Protein AF-A0A955T0H0-F1 (afdb_monomer)

Radius of gyration: 12.21 Å; Cα contacts (8 Å, |Δi|>4): 127; chains: 1; bounding box: 29×29×28 Å

Sequence (65 aa):
TEDGSGIVCHLREVDGKKTDVSFEFQGGKSHRIDEVSVLGNV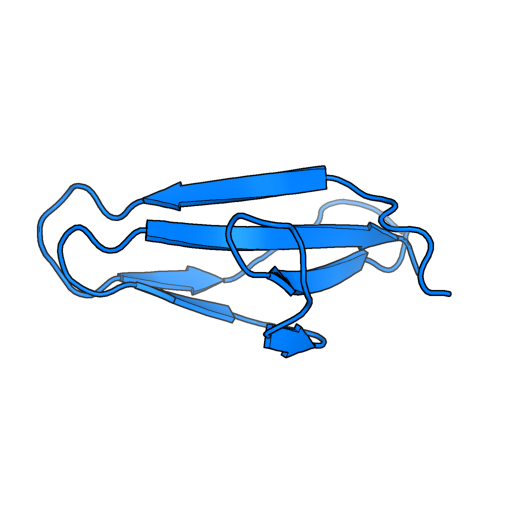LVEKLDSLSLGPFEVKFVRVSTD

Structure (mmCIF, N/CA/C/O backbone):
data_AF-A0A955T0H0-F1
#
_entry.id   AF-A0A955T0H0-F1
#
loop_
_atom_site.group_PDB
_atom_site.id
_atom_site.type_symbol
_atom_site.label_atom_id
_atom_site.label_alt_id
_atom_site.label_comp_id
_atom_site.label_asym_id
_atom_site.label_entity_id
_atom_site.label_seq_id
_atom_site.pdbx_PDB_ins_code
_atom_site.Cartn_x
_atom_site.Cartn_y
_atom_site.Cartn_z
_atom_site.occupancy
_atom_site.B_iso_or_equiv
_atom_site.auth_seq_id
_atom_site.auth_comp_id
_atom_site.auth_asym_id
_atom_site.auth_atom_id
_atom_site.pdbx_PDB_model_num
ATOM 1 N N . THR A 1 1 ? 16.785 -0.036 -11.341 1.00 44.53 1 THR A N 1
ATOM 2 C CA . THR A 1 1 ? 16.478 0.884 -12.451 1.00 44.53 1 THR A CA 1
ATOM 3 C C . THR A 1 1 ? 15.324 1.747 -12.004 1.00 44.53 1 THR A C 1
ATOM 5 O O . THR A 1 1 ? 14.345 1.209 -11.500 1.00 44.53 1 THR A O 1
ATOM 8 N N . GLU A 1 2 ? 15.485 3.067 -12.067 1.00 49.66 2 GLU A N 1
ATOM 9 C CA . GLU A 1 2 ? 14.531 4.105 -11.634 1.00 49.66 2 GLU A CA 1
ATOM 10 C C . GLU A 1 2 ? 13.284 4.183 -12.540 1.00 49.66 2 GLU A C 1
ATOM 12 O O . GLU A 1 2 ? 12.701 5.245 -12.731 1.00 49.66 2 GLU A O 1
ATOM 17 N N . ASP A 1 3 ? 12.860 3.070 -13.135 1.00 58.31 3 ASP A N 1
ATOM 18 C CA . ASP A 1 3 ? 12.020 3.112 -14.335 1.00 58.31 3 ASP A CA 1
ATOM 19 C C . ASP A 1 3 ? 10.538 3.354 -14.008 1.00 58.31 3 ASP A C 1
ATOM 21 O O . ASP A 1 3 ? 9.699 3.387 -14.906 1.00 58.31 3 ASP A O 1
ATOM 25 N N . GLY A 1 4 ? 10.184 3.485 -12.721 1.00 68.12 4 GLY A N 1
ATOM 26 C CA . GLY A 1 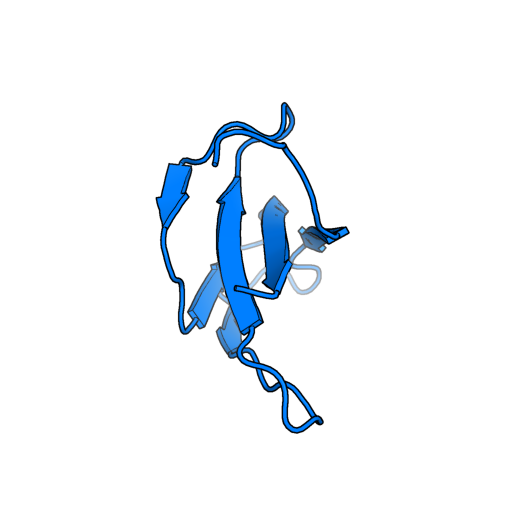4 ? 8.800 3.665 -12.269 1.00 68.12 4 GLY A CA 1
ATOM 27 C C . GLY A 1 4 ? 7.860 2.524 -12.682 1.00 68.12 4 GLY A C 1
ATOM 28 O O . GLY A 1 4 ? 6.645 2.656 -12.542 1.00 68.12 4 GLY A O 1
ATOM 29 N N . SER A 1 5 ? 8.409 1.424 -13.201 1.00 83.00 5 SER A N 1
ATOM 30 C CA . SER A 1 5 ? 7.672 0.311 -13.779 1.00 83.00 5 SER A CA 1
ATOM 31 C C . SER A 1 5 ? 6.999 -0.526 -12.695 1.00 83.00 5 SER A C 1
ATOM 33 O O . SER A 1 5 ? 7.493 -0.661 -11.574 1.00 83.00 5 SER A O 1
ATOM 35 N N . GLY A 1 6 ? 5.839 -1.083 -13.032 1.00 88.69 6 GLY A N 1
ATOM 36 C CA . GLY A 1 6 ? 5.037 -1.890 -12.120 1.00 88.69 6 GLY A CA 1
ATOM 37 C C . GLY A 1 6 ? 3.636 -1.330 -11.907 1.00 88.69 6 GLY A C 1
ATOM 38 O O . GLY A 1 6 ? 3.172 -0.447 -12.628 1.00 88.69 6 GLY A O 1
ATOM 39 N N . ILE A 1 7 ? 2.951 -1.885 -10.915 1.00 91.56 7 ILE A N 1
ATOM 40 C CA . ILE A 1 7 ? 1.578 -1.542 -10.548 1.00 91.56 7 ILE A CA 1
ATOM 41 C C . ILE A 1 7 ? 1.622 -0.805 -9.216 1.00 91.56 7 ILE A C 1
ATOM 43 O O . ILE A 1 7 ? 2.201 -1.309 -8.257 1.00 91.56 7 ILE A O 1
ATOM 47 N N . VAL A 1 8 ? 1.006 0.375 -9.141 1.00 94.31 8 VAL A N 1
ATOM 48 C CA . VAL A 1 8 ? 0.818 1.085 -7.870 1.00 94.31 8 VAL A CA 1
ATOM 49 C C . VAL A 1 8 ? -0.549 0.727 -7.303 1.00 94.31 8 VAL A C 1
ATOM 51 O O . VAL A 1 8 ? -1.579 0.981 -7.925 1.00 94.31 8 VAL A O 1
ATOM 54 N N . CYS A 1 9 ? -0.548 0.155 -6.107 1.00 94.81 9 CYS A N 1
ATOM 55 C CA . CYS A 1 9 ? -1.738 -0.194 -5.351 1.00 94.81 9 CYS A CA 1
ATOM 56 C C . CYS A 1 9 ? -2.002 0.872 -4.286 1.00 94.81 9 CYS A C 1
ATOM 58 O O . CYS A 1 9 ? -1.104 1.248 -3.533 1.00 94.81 9 CYS A O 1
ATOM 60 N N . HIS A 1 10 ? -3.252 1.322 -4.200 1.00 97.06 10 HIS A N 1
ATOM 61 C CA . HIS A 1 10 ? -3.751 2.177 -3.128 1.00 97.06 10 HIS A CA 1
ATOM 62 C C . HIS A 1 10 ? -4.473 1.294 -2.108 1.00 97.06 10 HIS A C 1
ATOM 64 O O . HIS A 1 10 ? -5.520 0.721 -2.411 1.00 97.06 10 HIS A O 1
ATOM 70 N N . LEU A 1 11 ? -3.900 1.173 -0.912 1.00 96.31 11 LEU A N 1
ATOM 71 C CA . LEU A 1 11 ? -4.444 0.384 0.187 1.00 96.31 11 LEU A CA 1
ATOM 72 C C . LEU A 1 11 ? -5.020 1.322 1.243 1.00 96.31 11 LEU A C 1
ATOM 74 O O . LEU A 1 11 ? -4.362 2.276 1.658 1.00 96.31 11 LEU A O 1
ATOM 78 N N . ARG A 1 12 ? -6.250 1.043 1.673 1.00 97.12 12 ARG A N 1
ATOM 79 C CA . ARG A 1 12 ? -6.954 1.829 2.682 1.00 97.12 12 ARG A CA 1
ATOM 80 C C . ARG A 1 12 ? -7.564 0.912 3.727 1.00 97.12 12 ARG A C 1
ATOM 82 O O . ARG A 1 12 ? -8.291 -0.017 3.385 1.00 97.12 12 ARG A O 1
ATOM 89 N N . GLU A 1 13 ? -7.309 1.224 4.988 1.00 98.12 13 GLU A N 1
ATOM 90 C CA . GLU A 1 13 ? -8.006 0.612 6.115 1.00 98.12 13 GLU A CA 1
ATOM 91 C C . GLU A 1 13 ? -9.422 1.209 6.233 1.00 98.12 13 GLU A C 1
ATOM 93 O O . GLU A 1 13 ? -9.606 2.421 6.090 1.00 98.12 13 GLU A O 1
ATOM 98 N N . VAL A 1 14 ? -10.444 0.366 6.414 1.00 97.44 14 VAL A N 1
ATOM 99 C CA . VAL A 1 14 ? -11.860 0.791 6.366 1.00 97.44 14 VAL A CA 1
ATOM 100 C C . VAL A 1 14 ? -12.660 0.463 7.626 1.00 97.44 14 VAL A C 1
ATOM 102 O O . VAL A 1 14 ? -13.754 1.000 7.787 1.00 97.44 14 VAL A O 1
ATOM 105 N N . ASP A 1 15 ? -12.124 -0.360 8.526 1.00 97.38 15 ASP A N 1
ATOM 106 C CA . ASP A 1 15 ? -12.798 -0.798 9.751 1.00 97.38 15 ASP A CA 1
ATOM 107 C C . ASP A 1 15 ? -12.473 0.107 10.957 1.00 97.38 15 ASP A C 1
ATOM 109 O O . ASP A 1 15 ? -13.065 -0.055 12.025 1.00 97.38 15 ASP A O 1
ATOM 113 N N . GLY A 1 16 ? -11.537 1.053 10.824 1.00 97.75 16 GLY A N 1
ATOM 114 C CA . GLY A 1 16 ? -11.113 1.948 11.898 1.00 97.75 16 GLY A CA 1
ATOM 115 C C . GLY A 1 16 ? -10.205 1.277 12.932 1.00 97.75 16 GLY A C 1
ATOM 116 O O . GLY A 1 16 ? -10.178 1.698 14.090 1.00 97.75 16 GLY A O 1
ATOM 117 N N . LYS A 1 17 ? -9.464 0.232 12.549 1.00 97.25 17 LYS A N 1
ATOM 118 C CA . LYS A 1 17 ? -8.549 -0.508 13.436 1.00 97.25 17 LYS A CA 1
ATOM 119 C C . LYS A 1 17 ? -7.161 -0.651 12.821 1.00 97.25 17 LYS A C 1
ATOM 121 O O . LYS A 1 17 ? -6.988 -0.540 11.615 1.00 97.25 17 LYS A O 1
ATOM 126 N N . LYS A 1 18 ? -6.162 -0.962 13.650 1.00 97.62 18 LYS A N 1
ATOM 127 C CA . LYS A 1 18 ? -4.849 -1.363 13.134 1.00 97.62 18 LYS A CA 1
ATOM 128 C C . LYS A 1 18 ? -4.982 -2.685 12.364 1.00 97.62 18 LYS A C 1
ATOM 130 O O . LYS A 1 18 ? -5.529 -3.644 12.909 1.00 97.62 18 LYS A O 1
ATOM 135 N N . THR A 1 19 ? -4.461 -2.729 11.142 1.00 97.56 19 THR A N 1
ATOM 136 C CA . THR A 1 19 ? -4.523 -3.893 10.251 1.00 97.56 19 THR A CA 1
ATOM 137 C C . THR A 1 19 ? -3.143 -4.194 9.678 1.00 97.56 19 THR A C 1
ATOM 139 O O . THR A 1 19 ? -2.500 -3.314 9.112 1.00 97.56 19 THR A O 1
ATOM 142 N N . ASP A 1 20 ? -2.700 -5.443 9.802 1.00 96.44 20 ASP A N 1
ATOM 143 C CA . ASP A 1 20 ? -1.460 -5.934 9.201 1.00 96.44 20 ASP A CA 1
ATOM 144 C C . ASP A 1 20 ? -1.792 -6.738 7.932 1.00 96.44 20 ASP A C 1
ATOM 146 O O . ASP A 1 20 ? -2.683 -7.589 7.936 1.00 96.44 20 ASP A O 1
ATOM 150 N N . VAL A 1 21 ? -1.095 -6.444 6.836 1.00 93.38 21 VAL A N 1
ATOM 151 C CA . VAL A 1 21 ? -1.286 -7.032 5.505 1.00 93.38 21 VAL A CA 1
ATOM 152 C C . VAL A 1 21 ? 0.002 -7.731 5.089 1.00 93.38 21 VAL A C 1
ATOM 154 O O . VAL A 1 21 ? 1.070 -7.122 5.090 1.00 93.38 21 VAL A O 1
ATOM 157 N N . SER A 1 22 ? -0.094 -9.001 4.707 1.00 92.38 22 SER A N 1
ATOM 158 C CA . SER A 1 22 ? 0.983 -9.736 4.043 1.00 92.38 22 SER A CA 1
ATOM 159 C C . SER A 1 22 ? 0.682 -9.875 2.558 1.00 92.38 22 SER A C 1
ATOM 161 O O . SER A 1 22 ? -0.480 -9.900 2.146 1.00 92.38 22 SER A O 1
ATOM 163 N N . PHE A 1 23 ? 1.729 -9.995 1.754 1.00 88.38 23 PHE A N 1
ATOM 164 C CA . PHE A 1 23 ? 1.595 -10.146 0.315 1.00 88.38 23 PHE A CA 1
ATOM 165 C C . PHE A 1 23 ? 1.966 -11.566 -0.105 1.00 88.38 23 PHE A C 1
ATOM 167 O O . PHE A 1 23 ? 2.992 -12.097 0.309 1.00 88.38 23 PHE A O 1
ATOM 174 N N . GLU A 1 24 ? 1.132 -12.174 -0.944 1.00 86.69 24 GLU A N 1
ATOM 175 C CA . GLU A 1 24 ? 1.391 -13.483 -1.537 1.00 86.69 24 GLU A CA 1
ATOM 176 C C . GLU A 1 24 ? 1.175 -13.385 -3.047 1.00 86.69 24 GLU A C 1
ATOM 178 O O . GLU A 1 24 ? 0.131 -12.919 -3.511 1.00 86.69 24 GLU A O 1
ATOM 183 N N . PHE A 1 25 ? 2.172 -13.809 -3.822 1.00 83.12 25 PHE A N 1
ATOM 184 C CA . PHE A 1 25 ? 2.114 -13.794 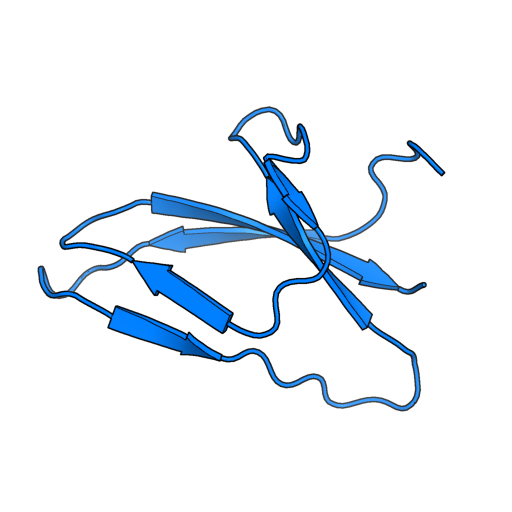-5.279 1.00 83.12 25 PHE A CA 1
ATOM 185 C C . PHE A 1 25 ? 1.997 -15.211 -5.820 1.00 83.12 25 PHE A C 1
ATOM 187 O O . PHE A 1 25 ? 2.811 -16.079 -5.513 1.00 83.12 25 PHE A O 1
ATOM 194 N N . GLN A 1 26 ? 1.008 -15.431 -6.683 1.00 80.69 26 GLN A N 1
ATOM 195 C CA . GLN A 1 26 ? 0.853 -16.692 -7.398 1.00 80.69 26 GLN A CA 1
ATOM 196 C C . GLN A 1 26 ? 1.532 -16.590 -8.768 1.00 80.69 26 GLN A C 1
ATOM 198 O O . GLN A 1 26 ? 1.011 -15.963 -9.689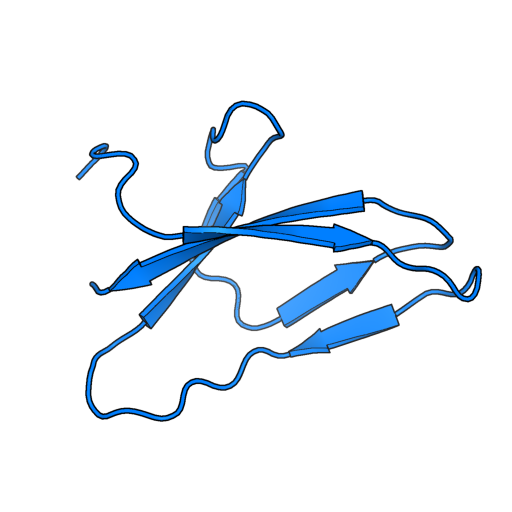 1.00 80.69 26 GLN A O 1
ATOM 203 N N . GLY A 1 27 ? 2.711 -17.200 -8.907 1.00 70.75 27 GLY A N 1
ATOM 204 C CA . GLY A 1 27 ? 3.456 -17.237 -10.167 1.00 70.75 27 GLY A CA 1
ATOM 205 C C . GLY A 1 27 ? 4.953 -17.471 -9.971 1.00 70.75 27 GLY A C 1
ATOM 206 O O . GLY A 1 27 ? 5.498 -17.214 -8.908 1.00 70.75 27 GLY A O 1
ATOM 207 N N . GLY A 1 28 ? 5.634 -17.976 -11.005 1.00 68.88 28 GLY A N 1
ATOM 208 C CA . GLY A 1 28 ? 7.065 -18.315 -10.947 1.00 68.88 28 GLY A CA 1
ATOM 209 C C . GLY A 1 28 ? 8.035 -17.144 -11.161 1.00 68.88 28 GLY A C 1
ATOM 210 O O . GLY A 1 28 ? 9.229 -17.385 -11.315 1.00 68.88 28 GLY A O 1
ATOM 211 N N . LYS A 1 29 ? 7.552 -15.898 -11.240 1.00 77.25 29 LYS A N 1
ATOM 212 C CA . LYS A 1 29 ? 8.413 -14.712 -11.372 1.00 77.25 29 LYS A CA 1
ATOM 213 C C . LYS A 1 29 ? 8.668 -14.103 -9.997 1.00 77.25 29 LYS A C 1
ATOM 215 O O . LYS A 1 29 ? 7.762 -14.061 -9.172 1.00 77.25 29 LYS A O 1
ATOM 220 N N . SER A 1 30 ? 9.892 -13.627 -9.771 1.00 80.94 30 SER A N 1
ATOM 221 C CA . SER A 1 30 ? 10.219 -12.870 -8.562 1.00 80.94 30 SER A CA 1
ATOM 222 C C . SER A 1 30 ? 9.476 -11.538 -8.590 1.00 80.94 30 SER A C 1
ATOM 224 O O . SER A 1 30 ? 9.523 -10.816 -9.589 1.00 80.94 30 SER A O 1
ATOM 226 N N . HIS A 1 31 ? 8.776 -11.233 -7.503 1.00 88.00 31 HIS A N 1
ATOM 227 C CA . HIS A 1 31 ? 8.055 -9.983 -7.327 1.00 88.00 31 HIS A CA 1
ATOM 228 C C . HIS A 1 31 ? 8.706 -9.172 -6.216 1.00 88.00 31 HIS A C 1
ATOM 230 O O . HIS A 1 31 ? 9.105 -9.717 -5.187 1.00 88.00 31 HIS A O 1
ATOM 236 N N . ARG A 1 32 ? 8.767 -7.861 -6.424 1.00 90.62 32 ARG A N 1
ATOM 237 C CA . ARG A 1 32 ? 9.258 -6.889 -5.458 1.00 90.62 32 ARG A CA 1
ATOM 238 C C . ARG A 1 32 ? 8.128 -5.938 -5.090 1.00 90.62 32 ARG A C 1
ATOM 240 O O . ARG A 1 32 ? 7.373 -5.500 -5.958 1.00 90.62 32 ARG A O 1
ATOM 247 N N . ILE A 1 33 ? 8.023 -5.624 -3.802 1.00 93.69 33 ILE A N 1
ATOM 248 C CA . ILE A 1 33 ? 7.079 -4.638 -3.277 1.00 93.69 33 ILE A CA 1
ATOM 249 C C . ILE A 1 33 ? 7.858 -3.527 -2.600 1.00 93.69 33 ILE A C 1
ATOM 251 O O . ILE A 1 33 ? 8.658 -3.797 -1.713 1.00 93.69 33 ILE A O 1
ATOM 255 N N . ASP A 1 34 ? 7.579 -2.286 -2.969 1.00 94.88 34 ASP A N 1
ATOM 256 C CA . ASP A 1 34 ? 8.107 -1.104 -2.294 1.00 94.88 34 ASP A CA 1
ATOM 257 C C . ASP A 1 34 ? 6.936 -0.262 -1.762 1.00 94.88 34 ASP A C 1
ATOM 259 O O . ASP A 1 34 ? 5.942 -0.081 -2.466 1.00 94.88 34 ASP A O 1
ATOM 263 N N . GLU A 1 35 ? 7.028 0.290 -0.551 1.00 96.12 35 GLU A N 1
ATOM 264 C CA . GLU A 1 35 ? 6.126 1.373 -0.133 1.00 96.12 35 GLU A CA 1
ATOM 265 C C . GLU A 1 35 ? 6.560 2.648 -0.841 1.00 96.12 35 GLU A C 1
ATOM 267 O O . GLU A 1 35 ? 7.740 3.008 -0.862 1.00 96.12 35 GLU A O 1
ATOM 272 N N . VAL A 1 36 ? 5.593 3.332 -1.437 1.00 96.44 36 VAL A N 1
ATOM 273 C CA . VAL A 1 36 ? 5.817 4.549 -2.206 1.00 96.44 36 VAL A CA 1
ATOM 274 C C . VAL A 1 36 ? 4.951 5.678 -1.668 1.00 96.44 36 VAL A C 1
ATOM 276 O O . VAL A 1 36 ? 3.923 5.466 -1.029 1.00 96.44 36 VAL A O 1
ATOM 279 N N . SER A 1 37 ? 5.355 6.913 -1.932 1.00 95.31 37 SER A N 1
ATOM 280 C CA . SER A 1 37 ? 4.506 8.073 -1.698 1.00 95.31 37 SER A CA 1
ATOM 281 C C . SER A 1 37 ? 3.389 8.147 -2.742 1.00 95.31 37 SER A C 1
ATOM 283 O O . SER A 1 37 ? 3.421 7.468 -3.770 1.00 95.31 37 SER A O 1
ATOM 285 N N . VAL A 1 38 ? 2.436 9.060 -2.539 1.00 93.44 38 VAL A N 1
ATOM 286 C CA . VAL A 1 38 ? 1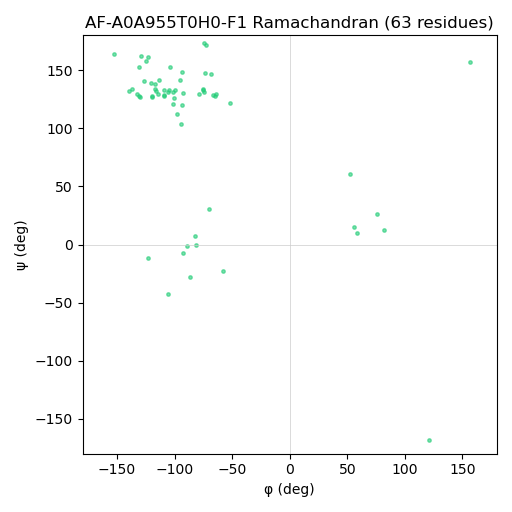.393 9.375 -3.535 1.00 93.44 38 VAL A CA 1
ATOM 287 C C . VAL A 1 38 ? 1.965 9.833 -4.887 1.00 93.44 38 VAL A C 1
ATOM 289 O O . VAL A 1 38 ? 1.307 9.708 -5.914 1.00 93.44 38 VAL A O 1
ATOM 292 N N . LEU A 1 39 ? 3.203 10.339 -4.902 1.00 91.25 39 LEU A N 1
ATOM 293 C CA . LEU A 1 39 ? 3.913 10.736 -6.121 1.00 91.25 39 LEU A CA 1
ATOM 294 C C . LEU A 1 39 ? 4.717 9.581 -6.741 1.00 91.25 39 LEU A C 1
ATOM 296 O O . LEU A 1 39 ? 5.354 9.763 -7.772 1.00 91.25 39 LEU A O 1
ATOM 300 N N . GLY A 1 40 ? 4.713 8.401 -6.117 1.00 88.44 40 GLY A N 1
ATOM 301 C CA . GLY A 1 40 ? 5.452 7.229 -6.580 1.00 88.44 40 GLY A CA 1
ATOM 302 C C . GLY A 1 40 ? 6.934 7.216 -6.197 1.00 88.44 40 GLY A C 1
ATOM 303 O O . GLY A 1 40 ? 7.675 6.387 -6.732 1.00 88.44 40 GLY A O 1
ATOM 304 N N . ASN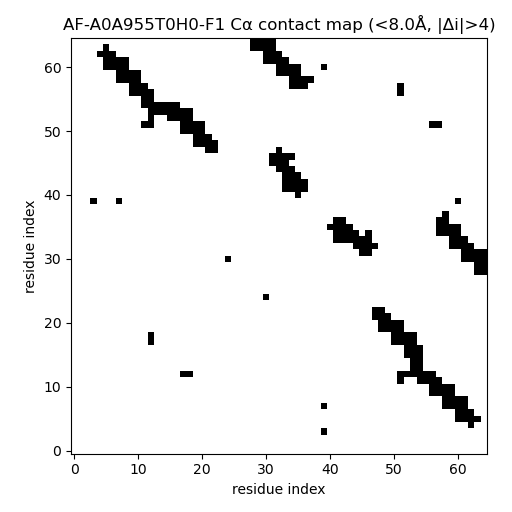 A 1 41 ? 7.373 8.095 -5.290 1.00 93.06 41 ASN A N 1
ATOM 305 C CA . ASN A 1 41 ? 8.734 8.053 -4.747 1.00 93.06 41 ASN A CA 1
ATOM 306 C C . ASN A 1 41 ? 8.840 6.909 -3.745 1.00 93.06 41 ASN A C 1
ATOM 308 O O . ASN A 1 41 ? 7.981 6.790 -2.875 1.00 93.06 41 ASN A O 1
ATOM 312 N N . VAL A 1 42 ? 9.889 6.101 -3.845 1.00 94.12 42 VAL A N 1
ATOM 313 C CA . VAL A 1 42 ? 10.129 4.994 -2.914 1.00 94.12 42 VAL A CA 1
ATOM 314 C C . VAL A 1 42 ? 10.397 5.539 -1.511 1.00 94.12 42 VAL A C 1
ATOM 316 O O . VAL A 1 42 ? 11.231 6.423 -1.330 1.00 94.12 42 VAL A O 1
ATOM 319 N N . 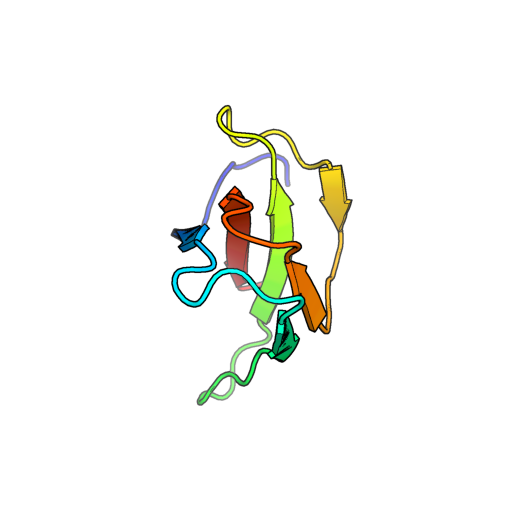LEU A 1 43 ? 9.659 5.017 -0.533 1.00 95.25 43 LEU A N 1
ATOM 320 C CA . LEU A 1 43 ? 9.805 5.316 0.891 1.00 95.25 43 LEU A CA 1
ATOM 321 C C . LEU A 1 43 ? 10.475 4.152 1.623 1.00 95.25 43 LEU A C 1
ATOM 323 O O . LEU A 1 43 ? 11.358 4.375 2.447 1.00 95.25 43 LEU A O 1
ATOM 327 N N . VAL A 1 44 ? 10.069 2.919 1.302 1.00 95.44 44 VAL A N 1
ATOM 328 C CA . VAL A 1 44 ? 10.637 1.686 1.860 1.00 95.44 44 VAL A CA 1
ATOM 329 C C . VAL A 1 44 ? 10.754 0.652 0.750 1.00 95.44 44 VAL A C 1
ATOM 331 O O . VAL A 1 44 ? 9.804 0.439 0.001 1.00 95.44 44 VAL A O 1
ATOM 334 N N . GLU A 1 45 ? 11.910 0.006 0.646 1.00 93.69 45 GLU A N 1
ATOM 335 C CA . GLU A 1 45 ? 12.161 -1.025 -0.358 1.00 93.69 45 GLU A CA 1
ATOM 336 C C . GLU A 1 45 ? 11.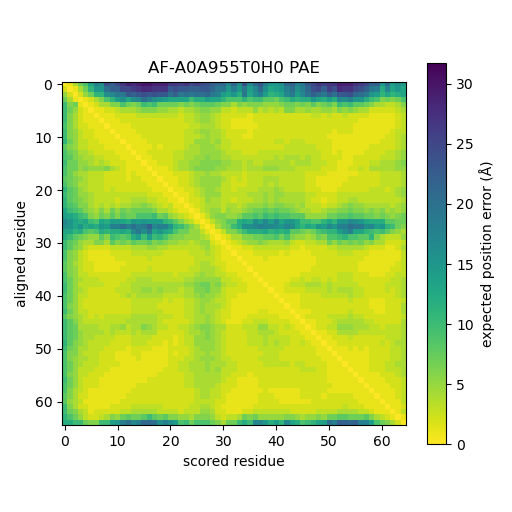881 -2.434 0.172 1.00 93.69 45 GLU A C 1
ATOM 338 O O . GLU A 1 45 ? 12.139 -2.709 1.342 1.00 93.69 45 GLU A O 1
ATOM 343 N N . LYS A 1 46 ? 11.451 -3.340 -0.716 1.00 91.19 46 LYS A N 1
ATOM 344 C CA . LYS A 1 46 ? 11.358 -4.794 -0.471 1.00 91.19 46 LYS A CA 1
ATOM 345 C C . LYS A 1 46 ? 10.577 -5.154 0.798 1.00 91.19 46 LYS A C 1
ATOM 347 O O . LYS A 1 46 ? 11.099 -5.776 1.720 1.00 91.19 46 LYS A O 1
ATOM 352 N N . LEU A 1 47 ? 9.312 -4.756 0.833 1.00 92.88 47 LEU A N 1
ATOM 353 C CA . LEU A 1 47 ? 8.393 -5.081 1.914 1.00 92.88 47 LEU A CA 1
ATOM 354 C C . LEU A 1 47 ? 7.848 -6.507 1.806 1.00 92.88 47 LEU A C 1
ATOM 356 O O . LEU A 1 47 ? 7.255 -6.877 0.796 1.00 92.88 47 LEU A O 1
ATOM 360 N N . ASP A 1 48 ? 7.935 -7.243 2.913 1.00 90.69 48 ASP A N 1
ATOM 361 C CA . ASP A 1 48 ? 7.240 -8.525 3.095 1.00 90.69 48 ASP A CA 1
ATOM 362 C C . ASP A 1 48 ? 5.808 -8.336 3.631 1.00 90.69 48 ASP A C 1
ATOM 364 O O . ASP A 1 48 ? 4.910 -9.148 3.399 1.00 90.69 48 ASP A O 1
ATOM 368 N N . SER A 1 49 ? 5.585 -7.252 4.379 1.00 93.81 49 SER A N 1
ATOM 369 C CA . SER A 1 49 ? 4.301 -6.924 4.999 1.00 93.81 49 SER A CA 1
ATOM 370 C C . SER A 1 49 ? 4.136 -5.419 5.190 1.00 93.81 49 SER A C 1
ATOM 372 O O . SER A 1 49 ? 5.101 -4.658 5.124 1.00 93.81 49 SER A O 1
ATOM 374 N N . LEU A 1 50 ? 2.898 -4.992 5.422 1.00 95.62 50 LEU A N 1
ATOM 375 C CA . LEU A 1 50 ? 2.519 -3.601 5.615 1.00 95.62 50 LEU A CA 1
ATOM 376 C C . LEU A 1 50 ? 1.522 -3.474 6.767 1.00 95.62 50 LEU A C 1
ATOM 378 O O . LEU A 1 50 ? 0.537 -4.202 6.816 1.00 95.62 50 LEU A O 1
ATOM 382 N N . SER A 1 51 ? 1.739 -2.510 7.658 1.00 96.75 51 SER A N 1
ATOM 383 C CA . SER A 1 51 ? 0.787 -2.168 8.719 1.00 96.75 51 SER A CA 1
ATOM 384 C C . SER A 1 51 ? 0.080 -0.862 8.371 1.00 96.75 51 SER A C 1
ATOM 386 O O . SER A 1 51 ? 0.739 0.104 7.977 1.00 96.75 51 SER A O 1
ATOM 388 N N . LEU A 1 52 ? -1.244 -0.841 8.517 1.00 97.75 52 LEU A N 1
ATOM 389 C CA . LEU A 1 52 ? -2.080 0.349 8.397 1.00 97.75 52 LEU A CA 1
ATOM 390 C C . LEU A 1 52 ? -2.740 0.647 9.746 1.00 97.75 52 LEU A C 1
ATOM 392 O O . LEU A 1 52 ? -3.309 -0.239 10.388 1.00 97.75 52 LEU A O 1
ATOM 396 N N . GLY A 1 53 ? -2.679 1.899 10.178 1.00 98.06 53 GLY A N 1
ATOM 397 C CA . GLY A 1 53 ? -3.482 2.426 11.273 1.00 98.06 53 GLY A CA 1
ATOM 398 C C . GLY A 1 53 ? -4.952 2.649 10.881 1.00 98.06 53 GLY A C 1
ATOM 399 O O . GLY A 1 53 ? -5.310 2.528 9.707 1.00 98.06 53 GLY A O 1
ATOM 400 N N . PRO A 1 54 ? -5.811 3.013 11.854 1.00 98.19 54 PRO A N 1
ATOM 401 C CA . PRO A 1 54 ? -7.217 3.335 11.610 1.00 98.19 54 PRO A CA 1
ATOM 402 C C . PRO A 1 54 ? -7.405 4.371 10.494 1.00 98.19 54 PRO A C 1
ATOM 404 O O . PRO A 1 54 ? -6.895 5.488 10.587 1.00 98.19 54 PRO A O 1
ATOM 407 N N . PHE A 1 55 ? -8.155 3.998 9.459 1.00 97.88 55 PHE A N 1
ATOM 408 C CA . PHE A 1 55 ? -8.433 4.775 8.248 1.00 97.88 55 PHE A CA 1
ATOM 409 C C . PHE A 1 55 ? -7.201 5.251 7.466 1.00 97.88 55 PHE A C 1
ATOM 411 O O . PHE A 1 55 ? -7.325 6.123 6.598 1.00 97.88 55 PHE A O 1
ATOM 418 N N . GLU A 1 56 ? -6.023 4.691 7.752 1.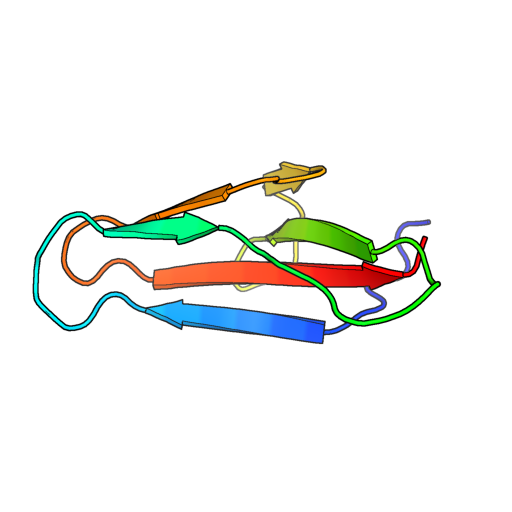00 98.06 56 GLU A N 1
ATOM 419 C CA . GLU A 1 56 ? -4.785 5.063 7.082 1.00 98.06 56 GLU A CA 1
ATOM 420 C C . GLU A 1 56 ? -4.814 4.626 5.615 1.00 98.06 56 GLU A C 1
ATOM 422 O O . GLU A 1 56 ? -5.396 3.603 5.236 1.00 98.06 56 GLU A O 1
ATOM 427 N N . VAL A 1 57 ? -4.164 5.440 4.788 1.00 97.88 57 VAL A N 1
ATOM 428 C CA . VAL A 1 57 ? -3.940 5.188 3.372 1.00 97.88 57 VAL A CA 1
ATOM 429 C C . VAL A 1 57 ? -2.449 5.011 3.143 1.00 97.88 57 VAL A C 1
ATOM 431 O O . VAL A 1 57 ? -1.656 5.875 3.517 1.00 97.88 57 VAL A O 1
ATOM 434 N N . LYS A 1 58 ? -2.085 3.926 2.465 1.00 97.56 58 LYS A N 1
ATOM 435 C CA . LYS A 1 58 ? -0.717 3.658 2.027 1.00 97.56 58 LYS A CA 1
ATOM 436 C C . LYS A 1 58 ? -0.679 3.268 0.556 1.00 97.56 58 LYS A C 1
ATOM 438 O O . LYS A 1 58 ? -1.645 2.726 0.015 1.00 97.56 58 LYS A O 1
ATOM 443 N N . PHE A 1 59 ? 0.453 3.534 -0.087 1.00 97.31 59 PHE A N 1
ATOM 444 C CA . PHE A 1 59 ? 0.687 3.170 -1.478 1.00 97.31 59 PHE A CA 1
ATOM 445 C C . PHE A 1 59 ? 1.847 2.190 -1.552 1.00 97.31 59 PHE A C 1
ATOM 447 O O . PHE A 1 59 ? 2.890 2.404 -0.936 1.00 97.31 59 PHE A O 1
ATOM 454 N N . VAL A 1 60 ? 1.672 1.124 -2.323 1.00 96.25 60 VAL A N 1
ATOM 455 C CA . VAL A 1 60 ? 2.742 0.162 -2.596 1.00 96.25 60 VAL A CA 1
ATOM 456 C C . VAL A 1 60 ? 2.905 -0.014 -4.095 1.00 96.25 60 VAL A C 1
ATOM 458 O O . VAL A 1 60 ? 1.918 -0.041 -4.829 1.00 96.25 60 VAL A O 1
ATOM 461 N N . ARG A 1 61 ? 4.143 -0.119 -4.569 1.00 95.00 61 ARG A N 1
ATOM 462 C CA . ARG A 1 61 ? 4.465 -0.482 -5.947 1.00 95.00 61 ARG A CA 1
ATOM 463 C C . ARG A 1 61 ? 4.853 -1.950 -5.986 1.00 95.00 61 ARG A C 1
ATOM 465 O O . ARG A 1 61 ? 5.764 -2.354 -5.277 1.00 95.00 61 ARG A O 1
ATOM 472 N N . VAL A 1 62 ? 4.189 -2.713 -6.846 1.00 93.12 62 VAL A N 1
ATOM 473 C CA . VAL A 1 62 ? 4.544 -4.092 -7.182 1.00 93.12 62 VAL A CA 1
ATOM 474 C C . VAL A 1 62 ? 5.259 -4.096 -8.527 1.00 93.12 62 VAL A C 1
ATOM 476 O O . VAL A 1 62 ? 4.680 -3.690 -9.537 1.00 93.12 62 VAL A O 1
ATOM 479 N N . SER A 1 63 ? 6.490 -4.585 -8.558 1.00 90.75 63 SER A N 1
ATOM 480 C CA . SER A 1 63 ? 7.279 -4.781 -9.774 1.00 90.75 63 SER A CA 1
ATOM 481 C C . SER A 1 63 ? 7.727 -6.238 -9.899 1.00 90.75 63 SER A C 1
ATOM 483 O O . SER A 1 63 ? 7.679 -7.019 -8.947 1.00 90.75 63 SER A O 1
ATOM 485 N N . THR A 1 64 ? 8.107 -6.637 -11.108 1.00 86.81 64 THR A N 1
ATOM 486 C CA . THR A 1 64 ? 8.901 -7.852 -11.321 1.00 86.81 64 THR A CA 1
ATOM 487 C C . THR A 1 64 ? 10.363 -7.444 -11.331 1.00 86.81 64 THR A C 1
ATOM 489 O O . THR A 1 64 ? 10.694 -6.493 -12.043 1.00 86.81 64 THR A O 1
ATOM 492 N N . ASP A 1 65 ? 11.196 -8.139 -10.560 1.00 69.00 65 ASP A N 1
ATOM 493 C CA . ASP A 1 65 ? 12.654 -8.010 -10.684 1.00 69.00 65 ASP A CA 1
ATOM 494 C C . ASP A 1 65 ? 13.146 -8.550 -12.041 1.00 69.00 65 ASP A C 1
ATOM 496 O O . ASP A 1 65 ? 12.522 -9.505 -12.574 1.00 69.00 65 ASP A O 1
#

Nearest PDB structures (foldseek):
  1j0j-assembly1_A  TM=6.194E-01  e=2.482E-01  Geobacillus stearothermophilus
  6q68-assembly1_C  TM=3.218E-01  e=6.572E+00  Bos taurus

Solvent-accessible surface area (backbone atoms only — not comparable to full-atom values): 4092 Å² total; per-residue (Å²): 129,95,73,82,68,63,49,79,44,84,48,68,40,83,87,63,46,77,45,80,45,75,76,84,81,94,67,98,66,63,72,41,32,26,36,26,46,100,85,65,49,81,74,41,76,70,52,69,60,49,78,35,49,54,57,31,74,50,34,36,36,41,29,71,114

Secondary structure (DSSP, 8-state):
-----SEEEEEE--SSS-EEEE----SSS-EEEEEE-TT--EEESS-SEEEE-TT-EEEEEEEE-

pLDDT: mean 89.84, std 11.41, range [44.53, 98.19]

Mean predicted aligned error: 4.4 Å

Foldseek 3Di:
DPPLDADKDKDWDDPQAKDKAFDDDDDDFDKWKFWADPVSHGPGTRDRIDIAHGGRITMMGIDTD